Protein AF-A0A7X0B3X8-F1 (afdb_monomer)

Nearest PDB structures (foldseek):
  8wuc-assembly1_l  TM=9.464E-01  e=3.802E-11  Hydrogenophilus thermoluteolus
  8wux-assembly1_a  TM=9.175E-01  e=6.384E-11  Hydrogenobacter thermophilus TK-6
  4v4o-assembly2_q  TM=8.977E-01  e=1.349E-10  Thermus thermophilus
  1wnr-assemb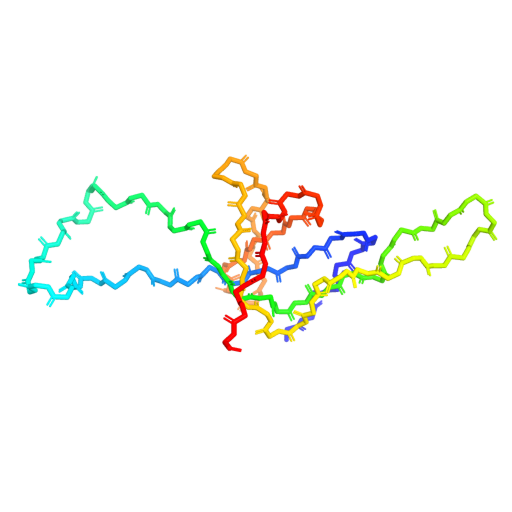ly1_C  TM=8.519E-01  e=1.350E-09  Thermus thermophilus
  4pj1-assembly1_2  TM=7.667E-01  e=2.266E-09  Homo sapiens

Organism: NCBI:txid765888

Sequence (96 aa):
MSFRPLHDRVVVRRLDQEEKTKGGIIIPDTVKEKPQEGEVVAVGPGVRDEHGRLQPLDVKVGDRILFGKWSGTEIKVDGVDLLVFKESDVIGVFVR

Structure (mmCIF, N/CA/C/O backbone):
data_AF-A0A7X0B3X8-F1
#
_entry.id   AF-A0A7X0B3X8-F1
#
loop_
_atom_site.group_PDB
_atom_site.id
_atom_site.type_symbol
_atom_site.label_atom_id
_atom_site.label_alt_id
_atom_site.label_comp_id
_atom_site.label_asym_id
_atom_site.label_entity_id
_atom_site.labe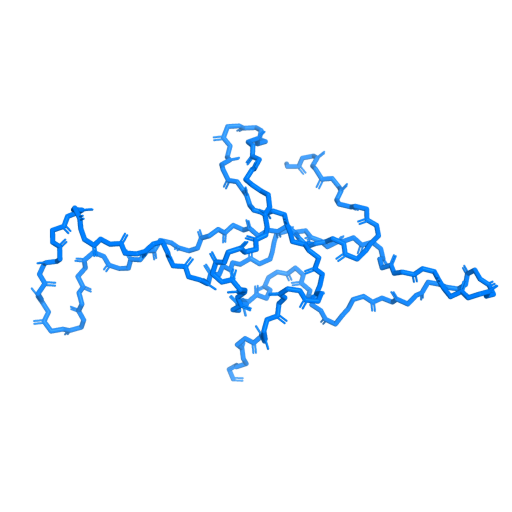l_seq_id
_atom_site.pdbx_PDB_ins_code
_atom_site.Cartn_x
_atom_site.Cartn_y
_atom_site.Cartn_z
_atom_site.occupancy
_atom_site.B_iso_or_equiv
_atom_site.auth_seq_id
_atom_site.auth_comp_id
_atom_site.auth_asym_id
_atom_site.auth_atom_id
_atom_site.pdbx_PDB_model_num
ATOM 1 N N . MET A 1 1 ? -11.762 7.298 -10.439 1.00 61.75 1 MET A N 1
ATOM 2 C CA . MET A 1 1 ? -10.587 7.374 -9.553 1.00 61.75 1 MET A CA 1
ATOM 3 C C . MET A 1 1 ? -9.351 7.395 -10.438 1.00 61.75 1 MET A C 1
ATOM 5 O O . MET A 1 1 ? -9.015 6.374 -11.024 1.00 61.75 1 MET A O 1
ATOM 9 N N . SER A 1 2 ? -8.750 8.569 -10.630 1.00 77.19 2 SER A N 1
ATOM 10 C CA . SER A 1 2 ? -7.695 8.794 -11.639 1.00 77.19 2 SER A CA 1
ATOM 11 C C . SER A 1 2 ? -6.297 8.915 -11.023 1.00 77.19 2 SER A C 1
ATOM 13 O O . SER A 1 2 ? -5.461 9.671 -11.511 1.00 77.19 2 SER A O 1
ATOM 15 N N . PHE A 1 3 ? -6.031 8.193 -9.931 1.00 90.38 3 PHE A N 1
ATOM 16 C CA . PHE A 1 3 ? -4.726 8.198 -9.273 1.00 90.38 3 PHE A CA 1
ATOM 17 C C . PHE A 1 3 ? -3.969 6.907 -9.581 1.00 90.38 3 PHE A C 1
ATOM 19 O O . PHE A 1 3 ? -4.368 5.823 -9.157 1.00 90.38 3 PHE A O 1
ATOM 26 N N . ARG A 1 4 ? -2.867 7.031 -10.327 1.00 94.38 4 ARG A N 1
ATOM 27 C CA . ARG A 1 4 ? -1.984 5.913 -10.671 1.00 94.38 4 ARG A CA 1
ATOM 28 C C . ARG A 1 4 ? -0.721 5.966 -9.802 1.00 94.38 4 ARG A C 1
ATOM 30 O O . ARG A 1 4 ? 0.119 6.835 -10.050 1.00 94.38 4 ARG A O 1
ATOM 37 N N . PRO A 1 5 ? -0.548 5.063 -8.822 1.00 96.31 5 PRO A N 1
ATOM 38 C CA . PRO A 1 5 ? 0.700 4.975 -8.067 1.00 96.31 5 PRO A CA 1
ATOM 39 C C . PRO A 1 5 ? 1.890 4.599 -8.969 1.00 96.31 5 PRO A C 1
ATOM 41 O O . PRO A 1 5 ? 1.744 3.933 -9.997 1.00 96.31 5 PRO A O 1
ATOM 44 N N . LEU A 1 6 ? 3.086 5.046 -8.582 1.00 96.31 6 LEU A N 1
ATOM 45 C CA . LEU A 1 6 ? 4.352 4.760 -9.267 1.00 96.31 6 LEU A CA 1
ATOM 46 C C . LEU A 1 6 ? 5.198 3.777 -8.456 1.00 96.31 6 LEU A C 1
ATOM 48 O O . LEU A 1 6 ? 5.056 3.716 -7.239 1.00 96.31 6 LEU A O 1
ATOM 52 N N . HIS A 1 7 ? 6.133 3.094 -9.119 1.00 96.19 7 HIS A N 1
ATOM 53 C CA . HIS A 1 7 ? 7.058 2.141 -8.490 1.00 96.19 7 HIS A CA 1
ATOM 54 C C . HIS A 1 7 ? 6.317 1.061 -7.679 1.00 96.19 7 HIS A C 1
ATOM 56 O O . HIS A 1 7 ? 5.289 0.559 -8.126 1.00 96.19 7 HIS A O 1
ATOM 62 N N . ASP A 1 8 ? 6.827 0.736 -6.498 1.00 96.75 8 ASP A N 1
ATOM 63 C CA . ASP A 1 8 ? 6.296 -0.177 -5.482 1.00 96.75 8 ASP A CA 1
ATOM 64 C C . ASP A 1 8 ? 5.221 0.455 -4.586 1.00 96.75 8 ASP A C 1
ATOM 66 O O . ASP A 1 8 ? 5.015 0.023 -3.453 1.00 96.75 8 ASP A O 1
ATOM 70 N N . ARG A 1 9 ? 4.550 1.518 -5.042 1.00 97.44 9 ARG A N 1
ATOM 71 C CA . ARG A 1 9 ? 3.533 2.182 -4.223 1.00 97.44 9 ARG A CA 1
ATOM 72 C C . ARG A 1 9 ? 2.187 1.475 -4.298 1.00 97.44 9 ARG A C 1
ATOM 74 O O . ARG A 1 9 ? 1.724 1.105 -5.376 1.00 97.44 9 ARG A O 1
ATOM 81 N N . VAL A 1 10 ? 1.521 1.400 -3.154 1.00 97.56 10 VAL A N 1
ATOM 82 C CA . VAL A 1 10 ? 0.209 0.775 -2.963 1.00 97.56 10 VAL A CA 1
ATOM 83 C C . VAL A 1 10 ? -0.752 1.829 -2.434 1.00 97.56 10 VAL A C 1
ATOM 85 O O . VAL A 1 10 ? -0.421 2.557 -1.500 1.00 97.56 10 VAL A O 1
ATOM 88 N N . VAL A 1 11 ? -1.934 1.934 -3.034 1.00 96.88 11 VAL A N 1
ATOM 89 C CA . VAL A 1 11 ? -2.993 2.854 -2.606 1.00 96.88 11 VAL A CA 1
ATOM 90 C C . VAL A 1 11 ? -4.065 2.056 -1.903 1.00 96.88 11 VAL A C 1
ATOM 92 O O . VAL A 1 11 ? -4.580 1.077 -2.444 1.00 96.88 11 VAL A O 1
ATOM 95 N N . VAL A 1 12 ? -4.418 2.504 -0.709 1.00 95.88 12 VAL A N 1
ATOM 96 C CA . VAL A 1 12 ? -5.290 1.790 0.208 1.00 95.88 12 VAL A CA 1
ATOM 97 C C . VAL A 1 12 ? -6.404 2.716 0.663 1.00 95.88 12 VAL A C 1
ATOM 99 O O . VAL A 1 12 ? -6.170 3.865 1.048 1.00 95.88 12 VAL A O 1
ATOM 102 N N . ARG A 1 13 ? -7.626 2.194 0.658 1.00 93.69 13 ARG A N 1
ATOM 103 C CA . ARG A 1 13 ? -8.753 2.783 1.372 1.00 93.69 13 ARG A CA 1
ATOM 104 C C . ARG A 1 13 ? -8.811 2.139 2.753 1.00 93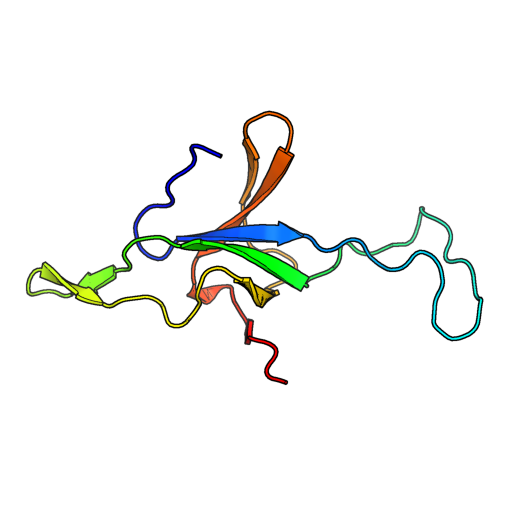.69 13 ARG A C 1
ATOM 106 O O . ARG A 1 13 ? -8.949 0.921 2.859 1.00 93.69 13 ARG A O 1
ATOM 113 N N . ARG A 1 14 ? -8.669 2.945 3.808 1.00 89.00 14 ARG A N 1
ATOM 114 C CA . ARG A 1 14 ? -8.762 2.461 5.192 1.00 89.00 14 ARG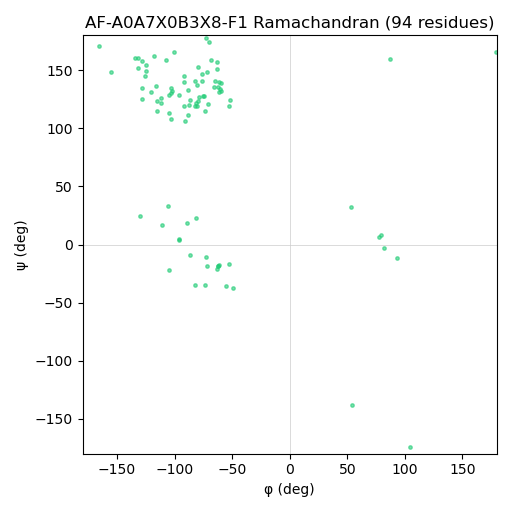 A CA 1
ATOM 115 C C . ARG A 1 14 ? -10.170 1.905 5.424 1.00 89.00 14 ARG A C 1
ATOM 117 O O . ARG A 1 14 ? -11.142 2.509 4.979 1.00 89.00 14 ARG A O 1
ATOM 124 N N . LEU A 1 15 ? -10.267 0.749 6.074 1.00 84.38 15 LEU A N 1
ATOM 125 C CA . LEU A 1 15 ? -11.560 0.209 6.488 1.00 84.38 15 LEU A CA 1
ATOM 126 C C . LEU A 1 15 ? -11.990 0.908 7.776 1.00 84.38 15 LEU A C 1
ATOM 128 O O . LEU A 1 15 ? -11.166 1.100 8.669 1.00 84.38 15 LEU A O 1
ATOM 132 N N . ASP A 1 16 ? -13.261 1.287 7.873 1.00 73.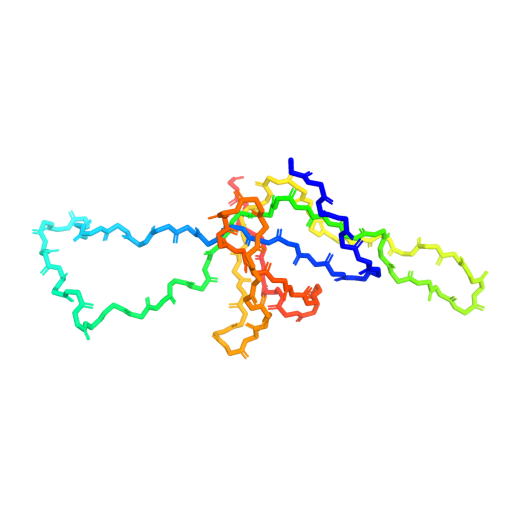56 16 ASP A N 1
ATOM 133 C CA . ASP A 1 16 ? -13.794 1.852 9.109 1.00 73.56 16 ASP A CA 1
ATOM 134 C C . ASP A 1 16 ? -13.773 0.798 10.222 1.00 73.56 16 ASP A C 1
ATOM 136 O O . ASP A 1 16 ? -14.034 -0.388 10.004 1.00 73.56 16 ASP A O 1
ATOM 140 N N . GLN A 1 17 ? -13.432 1.232 11.434 1.00 65.62 17 GLN A N 1
ATOM 141 C CA . GLN A 1 17 ? -13.474 0.372 12.611 1.00 65.62 17 GLN A CA 1
ATOM 142 C C . GLN A 1 17 ? -14.945 0.202 13.021 1.00 65.62 17 GLN A C 1
ATOM 144 O O . GLN A 1 17 ? -15.646 1.202 13.172 1.00 65.62 17 GLN A O 1
ATOM 149 N N . GLU A 1 18 ? -15.426 -1.036 13.194 1.00 60.25 18 GLU A N 1
ATOM 150 C CA . GLU A 1 18 ? -16.801 -1.288 13.652 1.00 60.25 18 GLU A CA 1
ATOM 151 C C . GLU A 1 18 ? -17.081 -0.505 14.950 1.00 60.25 18 GLU A C 1
ATOM 153 O O . GLU A 1 18 ? -16.438 -0.729 15.976 1.00 60.25 18 GLU A O 1
ATOM 158 N N . GLU A 1 19 ? -18.060 0.410 14.927 1.00 56.78 19 GLU A N 1
ATOM 159 C CA . GLU A 1 19 ? -18.445 1.214 16.101 1.00 56.78 19 GLU A CA 1
ATOM 160 C C . GLU A 1 19 ? -18.990 0.364 17.258 1.00 56.78 19 GLU A C 1
ATOM 162 O O . GLU A 1 19 ? -18.983 0.791 18.416 1.00 56.78 19 GLU A O 1
ATOM 167 N N . LYS A 1 20 ? -19.453 -0.850 16.945 1.00 56.09 20 LYS A N 1
ATOM 168 C CA . LYS A 1 20 ? -19.938 -1.841 17.901 1.00 56.09 20 LYS A CA 1
ATOM 169 C C . LYS A 1 20 ? -19.026 -3.053 17.862 1.00 56.09 20 LYS A C 1
ATOM 171 O O . LYS A 1 20 ? -18.978 -3.782 16.879 1.00 56.09 20 LYS A O 1
ATOM 176 N N . THR A 1 21 ? -18.341 -3.301 18.970 1.00 64.31 21 THR A N 1
ATOM 177 C CA . THR A 1 21 ? -17.634 -4.571 19.161 1.00 64.31 21 THR A CA 1
ATOM 178 C C . THR A 1 21 ? -18.635 -5.732 19.179 1.00 64.31 21 THR A C 1
ATOM 180 O O . THR A 1 21 ? -19.806 -5.547 19.518 1.00 64.31 21 THR A O 1
ATOM 183 N N . LYS A 1 22 ? -18.180 -6.958 18.882 1.00 60.44 22 LYS A N 1
ATOM 184 C CA . LYS A 1 22 ? -19.015 -8.180 18.870 1.00 60.44 22 LYS A CA 1
ATOM 185 C C . LYS A 1 22 ? -19.816 -8.427 20.167 1.00 60.44 22 LYS A C 1
ATOM 187 O O . LYS A 1 22 ? -20.756 -9.210 20.148 1.00 60.44 22 LYS A O 1
ATOM 192 N N . GLY A 1 23 ? -19.461 -7.765 21.274 1.00 70.31 23 GLY A N 1
ATOM 193 C CA . GLY A 1 23 ? -20.165 -7.816 22.562 1.00 70.31 23 GLY A CA 1
ATOM 194 C C . GLY A 1 23 ? -21.169 -6.682 22.823 1.00 70.31 23 GLY A C 1
ATOM 195 O O . GLY A 1 23 ? -21.688 -6.597 23.930 1.00 70.31 23 GLY A O 1
ATOM 196 N N . GLY A 1 24 ? -21.429 -5.789 21.862 1.00 70.50 24 GLY A N 1
ATOM 197 C CA . GLY A 1 24 ? -22.373 -4.672 22.021 1.00 70.50 24 GLY A CA 1
ATOM 198 C C . GLY A 1 24 ? -21.835 -3.465 22.801 1.00 70.50 24 GLY A C 1
ATOM 199 O O . GLY A 1 24 ? -22.598 -2.547 23.096 1.00 70.50 24 GLY A O 1
ATOM 200 N N . ILE A 1 25 ? -20.536 -3.436 23.121 1.00 70.94 25 ILE A N 1
ATOM 201 C CA . ILE A 1 25 ? -19.898 -2.315 23.823 1.00 70.94 25 ILE A CA 1
ATOM 202 C C . ILE A 1 25 ? -19.624 -1.193 22.817 1.00 70.94 25 ILE A C 1
ATOM 204 O O . ILE A 1 25 ? -18.937 -1.415 21.813 1.00 70.94 25 ILE A O 1
ATOM 208 N N . ILE A 1 26 ? -20.159 -0.003 23.106 1.00 68.81 26 ILE A N 1
ATOM 209 C CA . ILE A 1 26 ? -19.918 1.235 22.355 1.00 68.81 26 ILE A CA 1
ATOM 210 C C . ILE A 1 26 ? -18.577 1.811 22.811 1.00 68.81 26 ILE A C 1
ATOM 212 O O . ILE A 1 26 ? -18.413 2.144 23.985 1.00 68.81 26 ILE A O 1
ATOM 216 N N . ILE A 1 27 ? -17.624 1.931 21.886 1.00 65.56 27 ILE A N 1
ATOM 217 C CA . ILE A 1 27 ? -16.344 2.592 22.159 1.00 65.56 27 ILE A CA 1
ATOM 218 C C . ILE A 1 27 ? -16.516 4.091 21.875 1.00 65.56 27 ILE A C 1
ATOM 220 O O . ILE A 1 27 ? -16.851 4.436 20.739 1.00 65.56 27 ILE A O 1
ATOM 224 N N . PRO A 1 28 ? -16.308 4.984 22.861 1.00 63.47 28 PRO A N 1
ATOM 225 C CA . PRO A 1 28 ? -16.375 6.424 22.635 1.00 63.47 28 PRO A CA 1
ATOM 226 C C . PRO A 1 28 ? -15.314 6.875 21.621 1.00 63.47 28 PRO A C 1
ATOM 228 O O . PRO A 1 28 ? -14.172 6.413 21.647 1.00 63.47 28 PRO A O 1
ATOM 231 N N . ASP A 1 29 ? -15.692 7.799 20.735 1.00 61.47 29 ASP A N 1
ATOM 232 C CA . ASP A 1 29 ? -14.887 8.222 19.575 1.00 61.47 29 ASP A CA 1
ATOM 233 C C . ASP A 1 29 ? -13.528 8.838 19.937 1.00 61.47 29 ASP A C 1
ATOM 235 O O . ASP A 1 29 ? -12.620 8.890 19.111 1.00 61.47 29 ASP A O 1
ATOM 239 N N . THR A 1 30 ? -13.350 9.256 21.190 1.00 56.59 30 THR A N 1
ATOM 240 C CA . THR A 1 30 ? -12.119 9.864 21.706 1.00 56.59 30 THR A CA 1
ATOM 241 C C . THR A 1 30 ? -10.957 8.881 21.900 1.00 56.59 30 THR A C 1
ATOM 243 O O . THR A 1 30 ? -9.834 9.332 22.113 1.00 56.59 30 THR A O 1
ATOM 246 N N . VAL A 1 31 ? -11.186 7.560 21.815 1.00 57.78 31 VAL A N 1
ATOM 247 C CA . VAL A 1 31 ? -10.172 6.513 22.092 1.00 57.78 31 VAL A CA 1
ATOM 248 C C . VAL A 1 31 ? -10.086 5.463 20.970 1.00 57.78 31 VAL A C 1
ATOM 250 O O . VAL A 1 31 ? -9.682 4.324 21.193 1.00 57.78 31 VAL A O 1
ATOM 253 N N . LYS A 1 32 ? -10.479 5.801 19.738 1.00 63.03 32 LYS A N 1
ATOM 254 C CA . LYS A 1 32 ? -10.365 4.869 18.605 1.00 63.03 32 LYS A CA 1
ATOM 255 C C . LYS A 1 32 ? -9.023 5.060 17.902 1.00 63.03 32 LYS A C 1
ATOM 257 O O . LYS A 1 32 ? -8.809 6.045 17.198 1.00 63.03 32 LYS A O 1
ATOM 262 N N . GLU A 1 33 ? -8.096 4.118 18.090 1.00 70.75 33 GLU A N 1
ATOM 263 C CA . GLU A 1 33 ? -6.905 4.061 17.237 1.00 70.75 33 GLU A CA 1
ATOM 264 C C . GLU A 1 33 ? -7.329 3.827 15.785 1.00 70.75 33 GLU A C 1
ATOM 266 O O . GLU A 1 33 ? -8.114 2.918 15.501 1.00 70.75 33 GLU A O 1
ATOM 271 N N . LYS A 1 34 ? -6.784 4.636 14.863 1.00 72.44 34 LYS A N 1
ATOM 272 C CA . LYS A 1 34 ? -6.983 4.465 13.419 1.00 72.44 34 LYS A CA 1
ATOM 273 C C . LYS A 1 34 ? -6.649 3.011 13.038 1.00 72.44 34 LYS A C 1
ATOM 275 O O . LYS A 1 34 ? -5.530 2.571 13.319 1.00 72.44 34 LYS A O 1
ATOM 280 N N . PRO A 1 35 ? -7.569 2.273 12.393 1.00 79.00 35 PRO A N 1
ATOM 281 C CA . PRO A 1 35 ? -7.314 0.894 12.009 1.00 79.00 35 PRO A CA 1
ATOM 282 C C . PRO A 1 35 ? -6.100 0.802 11.077 1.00 79.00 35 PRO A C 1
ATOM 284 O O . PRO A 1 35 ? -5.891 1.638 10.189 1.00 79.00 35 PRO A O 1
ATOM 287 N N . GLN A 1 36 ? -5.293 -0.231 11.318 1.00 89.75 36 GLN A N 1
ATOM 288 C CA . GLN A 1 36 ? -4.076 -0.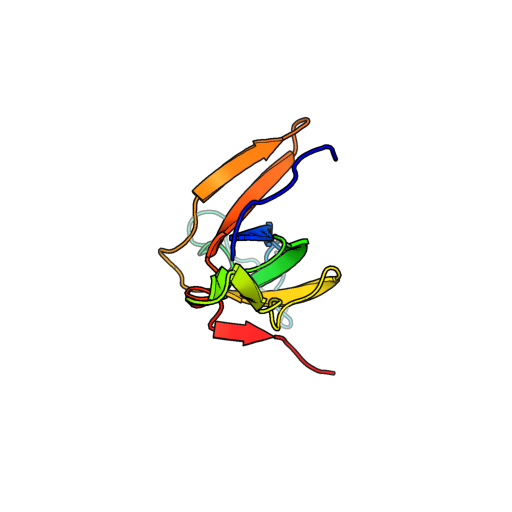561 10.565 1.00 89.75 36 GLN A CA 1
ATOM 289 C C . GLN A 1 36 ? -4.377 -1.480 9.376 1.00 89.75 36 GLN A C 1
ATOM 291 O O . GLN A 1 36 ? -3.496 -2.150 8.848 1.00 89.75 36 GLN A O 1
ATOM 296 N N . GLU A 1 37 ? -5.646 -1.528 8.981 1.00 92.62 37 GLU A N 1
ATOM 297 C CA . GLU A 1 37 ? -6.153 -2.394 7.937 1.00 92.62 37 GLU A CA 1
ATOM 298 C C . GLU A 1 37 ? -6.880 -1.578 6.876 1.00 92.62 37 GLU A C 1
ATOM 300 O O . GLU A 1 37 ? -7.481 -0.529 7.145 1.00 92.62 37 GLU A O 1
ATOM 305 N N . GLY A 1 38 ? -6.835 -2.074 5.648 1.00 94.19 38 GLY A N 1
ATOM 306 C CA . GLY A 1 38 ? -7.458 -1.414 4.517 1.00 94.19 38 GLY A CA 1
ATOM 307 C C . GLY A 1 38 ? -7.575 -2.323 3.307 1.00 94.19 38 GLY A C 1
ATOM 308 O O . GLY A 1 38 ? -7.024 -3.422 3.279 1.00 94.19 38 GLY A O 1
ATOM 309 N N . GLU A 1 39 ? -8.303 -1.841 2.312 1.00 95.75 39 GLU A N 1
ATOM 310 C CA . GLU A 1 39 ? -8.472 -2.491 1.017 1.00 95.75 39 GLU A CA 1
ATOM 311 C C . GLU A 1 39 ? -7.600 -1.793 -0.031 1.00 95.75 39 GLU A C 1
ATOM 313 O O . GLU A 1 39 ? -7.623 -0.563 -0.154 1.00 95.75 39 GLU A O 1
ATOM 318 N N . VAL A 1 40 ? -6.832 -2.567 -0.794 1.00 96.75 40 VAL A N 1
ATOM 319 C CA . VAL A 1 40 ? -6.007 -2.053 -1.889 1.00 96.75 40 VAL A CA 1
ATOM 320 C C . VAL A 1 40 ? -6.903 -1.622 -3.048 1.00 96.75 40 VAL A C 1
ATOM 322 O O . VAL A 1 40 ? -7.613 -2.434 -3.636 1.00 96.75 40 VAL A O 1
ATOM 325 N N . VAL A 1 41 ? -6.830 -0.347 -3.425 1.00 96.31 41 VAL A N 1
ATOM 326 C CA . VAL A 1 41 ? -7.611 0.223 -4.538 1.00 96.31 41 VAL A CA 1
ATOM 327 C C . VAL A 1 41 ? -6.776 0.466 -5.796 1.00 96.31 41 VAL A C 1
ATOM 329 O O . VAL A 1 41 ? -7.327 0.529 -6.891 1.00 96.31 41 VAL A O 1
ATOM 332 N N . ALA A 1 42 ? -5.452 0.589 -5.667 1.00 96.69 42 ALA A N 1
ATOM 333 C CA . ALA A 1 42 ? -4.536 0.683 -6.801 1.00 96.69 42 ALA A CA 1
ATOM 334 C C . ALA A 1 42 ? -3.129 0.213 -6.415 1.00 96.69 42 ALA A C 1
ATOM 336 O O . ALA A 1 42 ? -2.683 0.432 -5.290 1.00 96.69 42 ALA A O 1
ATOM 337 N N . VAL A 1 43 ? -2.406 -0.369 -7.372 1.00 97.50 43 VAL A N 1
ATOM 338 C CA . VAL A 1 43 ? -1.004 -0.781 -7.211 1.00 97.50 43 VAL A CA 1
ATOM 339 C C . VAL A 1 43 ? -0.147 -0.175 -8.308 1.00 97.50 43 VAL A C 1
ATOM 341 O O . VAL A 1 43 ? -0.606 0.037 -9.436 1.00 97.50 43 VAL A O 1
ATOM 344 N N . GLY A 1 44 ? 1.086 0.173 -7.957 1.00 96.88 44 GLY A N 1
ATOM 345 C CA . GLY A 1 44 ? 2.072 0.631 -8.916 1.00 96.88 44 GLY A CA 1
ATOM 346 C C . GLY A 1 44 ? 2.527 -0.509 -9.829 1.00 96.88 44 GLY A C 1
ATOM 347 O O . GLY A 1 44 ? 2.135 -1.660 -9.655 1.00 96.88 44 GLY A O 1
ATOM 348 N N . PRO A 1 45 ? 3.347 -0.209 -10.843 1.00 95.88 45 PRO A N 1
ATOM 349 C CA . PRO A 1 45 ? 3.884 -1.240 -11.723 1.00 95.88 45 PRO A CA 1
ATOM 350 C C . PRO A 1 45 ? 4.947 -2.118 -11.031 1.00 95.88 45 PRO A C 1
ATOM 352 O O . PRO A 1 45 ? 5.232 -3.202 -11.521 1.00 95.88 45 PRO A O 1
ATOM 355 N N . GLY A 1 46 ? 5.536 -1.672 -9.918 1.00 95.88 46 GLY A N 1
ATOM 356 C CA . GLY A 1 46 ? 6.622 -2.361 -9.220 1.00 95.88 46 GLY A CA 1
ATOM 357 C C . GLY A 1 46 ? 7.996 -1.731 -9.440 1.00 95.88 46 GLY A C 1
ATOM 358 O O . GLY A 1 46 ? 8.124 -0.647 -10.027 1.00 95.88 46 GLY A O 1
ATOM 359 N N . VAL A 1 47 ? 9.035 -2.385 -8.923 1.00 95.38 47 VAL A N 1
ATOM 360 C CA . VAL A 1 47 ? 10.424 -1.896 -8.961 1.00 95.38 47 VAL A CA 1
ATOM 361 C C . VAL A 1 47 ? 11.123 -2.427 -10.206 1.00 95.38 47 VAL A C 1
ATOM 363 O O . VAL A 1 47 ? 10.865 -3.544 -10.644 1.00 95.38 47 VAL A O 1
ATOM 366 N N . ARG A 1 48 ? 12.012 -1.629 -10.804 1.00 94.00 48 ARG A N 1
ATOM 367 C CA . ARG A 1 48 ? 12.881 -2.115 -11.881 1.00 94.00 48 ARG A CA 1
ATOM 368 C C . ARG A 1 48 ? 14.163 -2.693 -11.293 1.00 94.00 48 ARG A C 1
ATOM 370 O O . ARG A 1 48 ? 14.778 -2.039 -10.455 1.00 94.00 48 ARG A O 1
ATOM 377 N N . ASP A 1 49 ? 14.555 -3.875 -11.752 1.00 92.19 49 ASP A N 1
ATOM 378 C CA . ASP A 1 49 ? 15.864 -4.450 -11.446 1.00 92.19 49 ASP A CA 1
ATOM 379 C C . ASP A 1 49 ? 16.993 -3.722 -12.204 1.00 92.19 49 ASP A C 1
ATOM 381 O O . ASP A 1 49 ? 16.756 -2.812 -13.007 1.00 92.19 49 ASP A O 1
ATOM 385 N N . GLU A 1 50 ? 18.239 -4.134 -11.964 1.00 93.75 50 GLU A N 1
ATOM 386 C CA . GLU A 1 50 ? 19.433 -3.566 -12.611 1.00 93.75 50 GLU A CA 1
ATOM 387 C C . GLU A 1 50 ? 19.443 -3.746 -14.141 1.00 93.75 50 GLU A C 1
ATOM 389 O O . GLU A 1 50 ? 20.139 -3.025 -14.855 1.00 93.75 50 GLU A O 1
ATOM 394 N N . HIS A 1 51 ? 18.638 -4.672 -14.665 1.00 94.62 51 HIS A N 1
ATOM 395 C CA . HIS A 1 51 ? 18.467 -4.929 -16.094 1.00 94.62 51 HIS A CA 1
ATOM 396 C C . HIS A 1 51 ? 17.247 -4.201 -16.684 1.00 94.62 51 HIS A C 1
ATOM 398 O O . HIS A 1 51 ? 16.921 -4.382 -17.858 1.00 94.62 51 HIS A O 1
ATOM 404 N N . GLY A 1 52 ? 16.559 -3.378 -15.887 1.00 92.56 52 GLY A N 1
ATOM 405 C CA . GLY A 1 52 ? 15.373 -2.630 -16.292 1.00 92.56 52 GLY A CA 1
ATOM 406 C C . GLY A 1 52 ? 14.090 -3.463 -16.356 1.00 92.56 52 GLY A C 1
ATOM 407 O O . GLY A 1 52 ? 13.059 -2.938 -16.794 1.00 92.56 52 GLY A O 1
ATOM 408 N N . ARG A 1 53 ? 14.117 -4.729 -15.924 1.00 95.12 53 ARG A N 1
ATOM 409 C CA . ARG A 1 53 ? 12.934 -5.593 -15.868 1.00 95.12 53 ARG A CA 1
ATOM 410 C C . ARG A 1 53 ? 12.077 -5.209 -14.675 1.00 95.12 53 ARG A C 1
ATOM 412 O O . ARG A 1 53 ? 12.579 -4.891 -13.603 1.00 95.12 53 ARG A O 1
ATOM 419 N N . LEU A 1 54 ? 10.769 -5.229 -14.885 1.00 94.81 54 LEU A N 1
ATOM 420 C CA . LEU A 1 54 ? 9.788 -4.881 -13.870 1.00 94.81 54 LEU A CA 1
ATOM 421 C C . LEU A 1 54 ? 9.539 -6.087 -12.956 1.00 94.81 54 LEU A C 1
ATOM 423 O O . LEU A 1 54 ? 9.065 -7.118 -13.428 1.00 94.81 54 LEU A O 1
ATOM 427 N N . GLN A 1 55 ? 9.825 -5.938 -11.667 1.00 95.38 55 GLN A N 1
ATOM 428 C CA . GLN A 1 55 ? 9.397 -6.863 -10.628 1.00 95.38 55 GLN A CA 1
ATOM 429 C C . GLN A 1 55 ? 8.015 -6.415 -10.124 1.00 95.38 55 GLN A C 1
ATOM 431 O O . GLN A 1 55 ? 7.930 -5.334 -9.535 1.00 95.38 55 GLN A O 1
ATOM 436 N N . PRO A 1 56 ? 6.939 -7.183 -10.383 1.00 95.31 56 PRO A N 1
ATOM 437 C CA . PRO A 1 56 ? 5.601 -6.837 -9.916 1.00 95.31 56 PRO A CA 1
ATOM 438 C C . PRO A 1 56 ? 5.491 -6.947 -8.392 1.00 95.31 56 PRO A C 1
ATOM 440 O O . PRO A 1 56 ? 6.261 -7.674 -7.764 1.00 95.31 56 PRO A O 1
ATOM 443 N N . LEU A 1 57 ? 4.491 -6.251 -7.849 1.00 96.50 57 LEU A N 1
ATOM 444 C CA . LEU A 1 57 ? 4.082 -6.346 -6.451 1.00 96.50 57 LEU A CA 1
ATOM 445 C C . LEU A 1 57 ? 3.377 -7.684 -6.173 1.00 96.50 57 LEU A C 1
ATOM 447 O O . LEU A 1 57 ? 2.666 -8.219 -7.036 1.00 96.50 57 LEU A O 1
ATOM 451 N N . ASP A 1 58 ? 3.531 -8.177 -4.951 1.00 95.88 58 ASP A N 1
ATOM 452 C CA . ASP A 1 58 ? 2.814 -9.326 -4.403 1.00 95.88 58 ASP A CA 1
ATOM 453 C C . ASP A 1 58 ? 1.357 -8.965 -4.072 1.00 95.88 58 ASP A C 1
ATOM 455 O O . ASP A 1 58 ? 0.453 -9.779 -4.287 1.00 95.88 58 ASP A O 1
ATOM 459 N N . VAL A 1 59 ? 1.110 -7.727 -3.625 1.00 96.75 59 VAL A N 1
ATOM 460 C CA . VAL A 1 59 ? -0.245 -7.210 -3.364 1.00 96.75 59 VAL A CA 1
ATOM 461 C C . VAL A 1 59 ? -0.999 -6.847 -4.643 1.00 96.75 59 VAL A C 1
ATOM 463 O O . VAL A 1 59 ? -0.437 -6.354 -5.626 1.00 96.75 59 VAL A O 1
ATOM 466 N N . LYS A 1 60 ? -2.318 -7.045 -4.625 1.00 96.69 60 LYS A N 1
ATOM 467 C CA . LYS A 1 60 ? -3.227 -6.820 -5.754 1.00 96.69 60 LYS A CA 1
ATOM 468 C C . LYS A 1 60 ? -4.410 -5.947 -5.350 1.00 96.69 60 LYS A C 1
ATOM 470 O O . LYS A 1 60 ? -4.774 -5.837 -4.185 1.00 96.69 60 LYS A O 1
ATOM 475 N N . VAL A 1 61 ? -5.036 -5.315 -6.343 1.00 96.62 61 VAL A N 1
ATOM 476 C CA . VAL A 1 61 ? -6.289 -4.573 -6.132 1.00 96.62 61 VAL A CA 1
ATOM 477 C C . VAL A 1 61 ? -7.367 -5.522 -5.603 1.00 96.62 61 VAL A C 1
ATOM 479 O O . VAL A 1 61 ? -7.565 -6.598 -6.164 1.00 96.62 61 VAL A O 1
ATOM 482 N N . GLY A 1 62 ? -8.061 -5.101 -4.546 1.00 96.06 62 GLY A N 1
ATOM 483 C CA . GLY A 1 62 ? -9.059 -5.891 -3.824 1.00 96.06 62 GLY A CA 1
ATOM 484 C C . GLY A 1 62 ? -8.507 -6.652 -2.615 1.00 96.06 62 GLY A C 1
ATOM 485 O O . GLY A 1 62 ? -9.295 -7.135 -1.802 1.00 96.06 62 GLY A O 1
ATOM 486 N N . ASP A 1 63 ? -7.183 -6.732 -2.447 1.00 97.44 63 ASP A N 1
ATOM 487 C CA . ASP A 1 63 ? -6.598 -7.357 -1.263 1.00 97.44 63 ASP A CA 1
ATOM 488 C C . ASP A 1 63 ? -6.928 -6.547 -0.009 1.00 97.44 63 ASP A C 1
ATOM 490 O O . ASP A 1 63 ? -6.787 -5.319 0.029 1.00 97.44 63 ASP A O 1
ATOM 494 N N . ARG A 1 64 ? -7.323 -7.251 1.055 1.00 96.25 64 ARG A N 1
ATOM 495 C CA . ARG A 1 64 ? -7.348 -6.684 2.403 1.00 96.25 64 ARG A CA 1
ATOM 496 C C . ARG A 1 64 ? -5.971 -6.876 3.013 1.00 96.25 64 ARG A C 1
ATOM 498 O O . ARG A 1 64 ? -5.497 -8.006 3.114 1.00 96.25 64 ARG A O 1
ATOM 505 N N . ILE A 1 65 ? -5.359 -5.789 3.455 1.00 95.88 65 ILE A N 1
ATOM 506 C CA . ILE A 1 65 ? -3.988 -5.796 3.959 1.00 95.88 65 ILE A CA 1
ATOM 507 C C . ILE A 1 65 ? -3.895 -5.215 5.365 1.00 95.88 65 ILE A C 1
ATOM 509 O O . ILE A 1 65 ? -4.715 -4.384 5.759 1.00 95.88 65 ILE A O 1
ATOM 513 N N . LEU A 1 66 ? -2.866 -5.641 6.092 1.00 95.31 66 LEU A N 1
ATOM 514 C CA . LEU A 1 66 ? -2.386 -5.021 7.323 1.00 95.31 66 LEU A CA 1
ATOM 515 C C . LEU A 1 66 ? -1.121 -4.215 6.996 1.00 95.31 66 LEU A C 1
ATOM 517 O O . LEU A 1 66 ? -0.236 -4.723 6.308 1.00 95.31 66 LEU A O 1
ATOM 521 N N . PHE A 1 67 ? -1.008 -2.987 7.491 1.00 94.19 67 PHE A N 1
ATOM 522 C CA . PHE A 1 67 ? 0.142 -2.105 7.251 1.00 94.19 67 PHE A CA 1
ATOM 523 C C . PHE A 1 67 ? 0.669 -1.484 8.548 1.00 94.19 67 PHE A C 1
ATOM 525 O O . PHE A 1 67 ? -0.022 -1.428 9.565 1.00 94.19 67 PHE A O 1
ATOM 532 N N . GLY A 1 68 ? 1.912 -1.000 8.524 1.00 91.06 68 GLY A N 1
ATOM 533 C CA . GLY A 1 68 ? 2.551 -0.403 9.696 1.00 91.06 68 GLY A CA 1
ATOM 534 C C . GLY A 1 68 ? 1.814 0.835 10.227 1.00 91.06 68 GLY A C 1
ATOM 535 O O . GLY A 1 68 ? 1.499 1.757 9.474 1.00 91.06 68 GLY A O 1
ATOM 536 N N . LYS A 1 69 ? 1.615 0.905 11.551 1.00 83.50 69 LYS A N 1
ATOM 537 C CA . LYS A 1 69 ? 0.886 1.983 12.257 1.00 83.50 69 LYS A CA 1
ATOM 538 C C . LYS A 1 69 ? 1.307 3.411 11.890 1.00 83.50 69 LYS A C 1
ATOM 540 O O . LYS A 1 69 ? 0.467 4.304 11.846 1.00 83.50 69 LYS A O 1
ATOM 545 N N . TRP A 1 70 ? 2.600 3.620 11.660 1.00 83.44 70 TRP A N 1
ATOM 546 C CA . TRP A 1 70 ? 3.211 4.936 11.438 1.00 83.44 70 TRP A CA 1
ATOM 547 C C . TRP A 1 70 ? 3.708 5.125 10.002 1.00 83.44 70 TRP A C 1
ATOM 549 O O . TRP A 1 70 ? 4.534 5.996 9.741 1.00 83.44 70 TRP A O 1
ATOM 559 N N . SER A 1 71 ? 3.244 4.273 9.088 1.00 84.81 71 SER A N 1
ATOM 560 C CA . SER A 1 71 ? 3.630 4.299 7.682 1.00 84.81 71 SER A CA 1
ATOM 561 C C . SER A 1 71 ? 2.560 4.968 6.819 1.00 84.81 71 SER A C 1
ATOM 563 O O . SER A 1 71 ? 1.416 5.158 7.240 1.00 84.81 71 SER A O 1
ATOM 565 N N . GLY A 1 72 ? 2.948 5.300 5.591 1.00 90.00 72 GLY A N 1
ATOM 566 C CA . GLY A 1 72 ? 2.049 5.810 4.567 1.00 90.00 72 GLY A CA 1
ATOM 567 C C . GLY A 1 72 ? 1.837 7.322 4.578 1.00 90.00 72 GLY A C 1
ATOM 568 O O . GLY A 1 72 ? 2.088 8.031 5.548 1.00 90.00 72 GLY A O 1
ATOM 569 N N . THR A 1 73 ? 1.392 7.829 3.434 1.00 94.69 73 THR A N 1
ATOM 570 C CA . THR A 1 73 ? 1.032 9.234 3.219 1.00 94.69 73 THR A CA 1
ATOM 571 C C . THR A 1 73 ? -0.473 9.340 3.015 1.00 94.69 73 THR A C 1
ATOM 573 O O . THR A 1 73 ? -1.016 8.667 2.139 1.00 94.69 73 THR A O 1
ATOM 576 N N . GLU A 1 74 ? -1.139 10.189 3.797 1.00 93.25 74 GLU A N 1
ATOM 577 C CA . GLU A 1 74 ? -2.550 10.529 3.588 1.00 93.25 74 GLU A CA 1
ATOM 578 C C . GLU A 1 74 ? -2.679 11.471 2.380 1.00 93.25 74 GLU A C 1
ATOM 580 O O . GLU A 1 74 ? -1.993 12.491 2.295 1.00 93.25 74 GLU A O 1
ATOM 585 N N . ILE A 1 75 ? -3.546 11.118 1.429 1.00 93.88 75 ILE A N 1
ATOM 586 C CA . ILE A 1 75 ? -3.873 11.945 0.262 1.00 93.88 75 ILE A CA 1
ATOM 587 C C . ILE A 1 75 ? -5.389 12.035 0.092 1.00 93.88 75 ILE A C 1
ATOM 589 O O . ILE A 1 75 ? -6.112 11.100 0.427 1.00 93.88 75 ILE A O 1
ATOM 593 N N . LYS A 1 76 ? -5.867 13.135 -0.496 1.00 92.56 76 LYS A N 1
ATOM 594 C CA . LYS A 1 76 ? -7.266 13.292 -0.907 1.00 92.56 76 LYS A CA 1
ATOM 595 C C . LYS A 1 76 ? -7.354 13.330 -2.429 1.00 92.56 76 LYS A C 1
ATOM 597 O O . LYS A 1 76 ? -6.744 14.191 -3.058 1.00 92.56 76 LYS A O 1
ATOM 602 N N . VAL A 1 77 ? -8.113 12.407 -3.015 1.00 91.69 77 VAL A N 1
ATOM 603 C CA . VAL A 1 77 ? -8.343 12.316 -4.467 1.00 91.69 77 VAL A CA 1
ATOM 604 C C . VAL A 1 77 ? -9.841 12.258 -4.712 1.00 91.69 77 VAL A C 1
ATOM 606 O O . VAL A 1 77 ? -10.517 11.411 -4.141 1.00 91.69 77 VAL A O 1
ATOM 609 N N . ASP A 1 78 ? -10.366 13.161 -5.541 1.00 89.25 78 ASP A N 1
ATOM 610 C CA . ASP A 1 78 ? -11.800 13.239 -5.860 1.00 89.25 78 ASP A CA 1
ATOM 611 C C . ASP A 1 78 ? -12.701 13.311 -4.602 1.00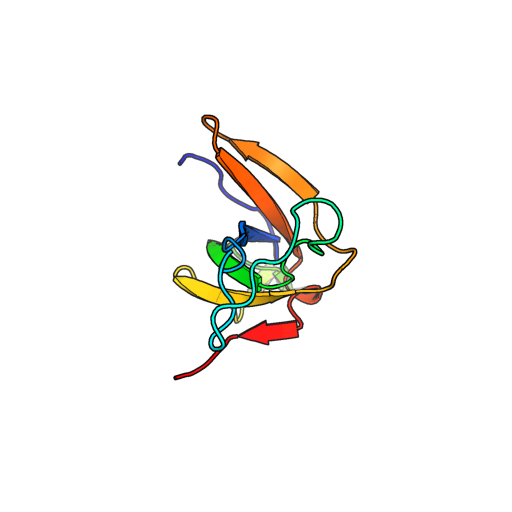 89.25 78 ASP A C 1
ATOM 613 O O . ASP A 1 78 ? -13.810 12.785 -4.576 1.00 89.25 78 ASP A O 1
ATOM 617 N N . GLY A 1 79 ? -12.206 13.937 -3.525 1.00 89.31 79 GLY A N 1
ATOM 618 C CA . GLY A 1 79 ? -12.909 14.040 -2.239 1.00 89.31 79 GLY A CA 1
ATOM 619 C C . GLY A 1 79 ? -12.783 12.817 -1.323 1.00 89.31 79 GLY A C 1
ATOM 620 O O . GLY A 1 79 ? -13.254 12.876 -0.191 1.00 89.31 79 GLY A O 1
ATOM 621 N N . VAL A 1 80 ? -12.112 11.751 -1.764 1.00 89.44 80 VAL A N 1
ATOM 622 C CA . VAL A 1 80 ? -11.902 10.515 -0.999 1.00 89.44 80 VAL A CA 1
ATOM 623 C C . VAL A 1 80 ? -10.541 10.545 -0.306 1.00 89.44 80 VAL A C 1
ATOM 625 O O . VAL A 1 80 ? -9.522 10.794 -0.954 1.00 89.44 80 VAL A O 1
ATOM 628 N N . ASP A 1 81 ? -10.527 10.279 1.000 1.00 91.38 81 ASP A N 1
ATOM 629 C CA . ASP A 1 81 ? -9.304 10.121 1.791 1.00 91.38 81 ASP A CA 1
ATOM 630 C C . ASP A 1 81 ? -8.689 8.730 1.566 1.00 91.38 81 ASP A C 1
ATOM 632 O O . ASP A 1 81 ? -9.356 7.699 1.686 1.00 91.38 81 ASP A O 1
ATOM 636 N N . LEU A 1 82 ? -7.407 8.704 1.210 1.00 93.69 82 LEU A N 1
ATOM 637 C CA . LEU A 1 82 ? -6.650 7.506 0.852 1.00 93.69 82 LEU A CA 1
ATOM 638 C C . LEU A 1 82 ? -5.298 7.500 1.550 1.00 93.69 82 LEU A C 1
ATOM 640 O O . LEU A 1 82 ? -4.771 8.538 1.951 1.00 93.69 82 LEU A O 1
ATOM 644 N N . LEU A 1 83 ? -4.707 6.316 1.623 1.00 94.94 83 LEU A N 1
ATOM 645 C CA . LEU A 1 83 ? -3.356 6.111 2.115 1.00 94.94 83 LEU A CA 1
ATOM 646 C C . LEU A 1 83 ? -2.486 5.564 0.988 1.00 94.94 83 LEU A C 1
ATOM 648 O O . LEU A 1 83 ? -2.903 4.667 0.257 1.00 94.94 83 LEU A O 1
ATOM 652 N N . VAL A 1 84 ? -1.275 6.093 0.853 1.00 96.38 84 VAL A N 1
ATOM 653 C CA . VAL A 1 84 ? -0.266 5.577 -0.078 1.00 96.38 84 VAL A CA 1
ATOM 654 C C . VAL A 1 84 ? 0.918 5.045 0.707 1.00 96.38 84 VAL A C 1
ATOM 656 O O . VAL A 1 84 ? 1.536 5.795 1.458 1.00 96.38 84 VAL A O 1
ATOM 659 N N . PHE A 1 85 ? 1.260 3.783 0.486 1.00 95.69 85 PHE A N 1
ATOM 660 C CA . PHE A 1 85 ? 2.364 3.078 1.137 1.00 95.69 85 PHE A CA 1
ATOM 661 C C . PHE A 1 85 ? 3.409 2.645 0.116 1.00 95.69 85 PHE A C 1
ATOM 663 O O . PHE A 1 85 ? 3.108 2.577 -1.078 1.00 95.69 85 PHE A O 1
ATOM 670 N N . LYS A 1 86 ? 4.617 2.317 0.577 1.00 96.38 86 LYS A N 1
ATOM 671 C CA . LYS A 1 86 ? 5.456 1.360 -0.152 1.00 96.38 86 LYS A CA 1
ATOM 672 C C . LYS A 1 86 ? 4.981 -0.052 0.155 1.00 96.38 86 LYS A C 1
ATOM 674 O O . LYS A 1 86 ? 4.478 -0.308 1.245 1.00 96.38 86 LYS A O 1
ATOM 679 N N . GLU A 1 87 ? 5.195 -0.978 -0.769 1.00 95.69 87 GLU A N 1
ATOM 680 C CA . GLU A 1 87 ? 4.901 -2.393 -0.539 1.00 95.69 87 GLU A CA 1
ATOM 681 C C . GLU A 1 87 ? 5.609 -2.945 0.709 1.00 95.69 87 GLU A C 1
ATOM 683 O O . GLU A 1 87 ? 5.009 -3.698 1.464 1.00 95.69 87 GLU A O 1
ATOM 688 N N . SER A 1 88 ? 6.829 -2.486 1.006 1.00 95.56 88 SER A N 1
ATOM 689 C CA . SER A 1 88 ? 7.577 -2.887 2.208 1.00 95.56 88 SER A CA 1
ATOM 690 C C . SER A 1 88 ? 6.914 -2.505 3.538 1.00 95.56 88 SER A C 1
ATOM 692 O O . SER A 1 88 ? 7.298 -3.032 4.578 1.00 95.56 88 SER A O 1
ATOM 694 N N . ASP A 1 89 ? 5.967 -1.563 3.526 1.00 95.38 89 ASP A N 1
ATOM 695 C CA . ASP A 1 89 ? 5.217 -1.152 4.718 1.00 95.38 89 ASP A CA 1
ATOM 696 C C . ASP A 1 89 ? 3.983 -2.043 4.964 1.00 95.38 89 ASP A C 1
ATOM 698 O O . ASP A 1 89 ? 3.321 -1.933 6.004 1.00 95.38 89 ASP A O 1
ATOM 702 N N . VAL A 1 90 ? 3.659 -2.919 4.006 1.00 96.06 90 VAL A N 1
ATOM 703 C CA . VAL A 1 90 ? 2.593 -3.911 4.115 1.00 96.06 90 VAL A CA 1
ATOM 704 C C . VAL A 1 90 ? 3.115 -5.113 4.898 1.00 96.06 90 VAL A C 1
ATOM 706 O O . VAL A 1 90 ? 4.091 -5.753 4.523 1.00 96.06 90 VAL A O 1
ATOM 709 N N . ILE A 1 91 ? 2.446 -5.428 6.005 1.00 95.88 91 ILE A N 1
ATOM 710 C CA . ILE A 1 91 ? 2.814 -6.521 6.915 1.00 95.88 91 ILE A CA 1
ATOM 711 C C . ILE A 1 91 ? 2.285 -7.861 6.392 1.00 95.88 91 ILE A C 1
ATOM 713 O O . ILE A 1 91 ? 2.922 -8.896 6.572 1.00 95.88 91 ILE A O 1
ATOM 717 N N . GLY A 1 92 ? 1.113 -7.855 5.754 1.00 96.56 92 GLY A N 1
ATOM 718 C CA . GLY A 1 92 ? 0.537 -9.059 5.166 1.00 96.56 92 GLY A CA 1
ATOM 719 C C . GLY A 1 92 ? -0.815 -8.832 4.500 1.00 96.56 92 GLY A C 1
ATOM 720 O O . GLY A 1 92 ? -1.474 -7.813 4.716 1.00 96.56 92 GLY A O 1
ATOM 721 N N . VAL A 1 93 ? -1.223 -9.821 3.706 1.00 97.12 93 VAL A N 1
ATOM 722 C CA . VAL A 1 93 ? -2.538 -9.909 3.058 1.00 97.12 93 VAL A CA 1
ATOM 723 C C . VAL A 1 93 ? -3.400 -10.906 3.831 1.00 97.12 93 VAL A C 1
ATOM 725 O O . VAL A 1 93 ? -2.954 -12.013 4.136 1.00 97.12 93 VAL A O 1
ATOM 728 N N . PHE A 1 94 ? -4.642 -10.541 4.145 1.00 94.81 94 PHE A N 1
ATOM 729 C CA . PHE A 1 94 ? -5.597 -11.471 4.743 1.00 94.81 94 PHE A CA 1
ATOM 730 C C . PHE A 1 94 ? -6.083 -12.471 3.689 1.00 94.81 94 PHE A C 1
ATOM 732 O O . PHE A 1 94 ? -6.790 -12.103 2.752 1.00 94.81 94 PHE A O 1
ATOM 739 N N . VAL A 1 95 ? -5.746 -13.745 3.877 1.00 90.31 95 VAL A N 1
ATOM 740 C CA . VAL A 1 95 ? -6.268 -14.868 3.087 1.00 90.31 95 VAL A CA 1
ATOM 741 C C . VAL A 1 95 ? -7.508 -15.461 3.758 1.00 90.31 95 VAL A C 1
ATOM 743 O O . VAL A 1 95 ? -7.572 -15.559 4.984 1.00 90.31 95 VAL A O 1
ATOM 746 N N . ARG A 1 96 ? -8.509 -15.817 2.950 1.00 69.75 96 ARG A N 1
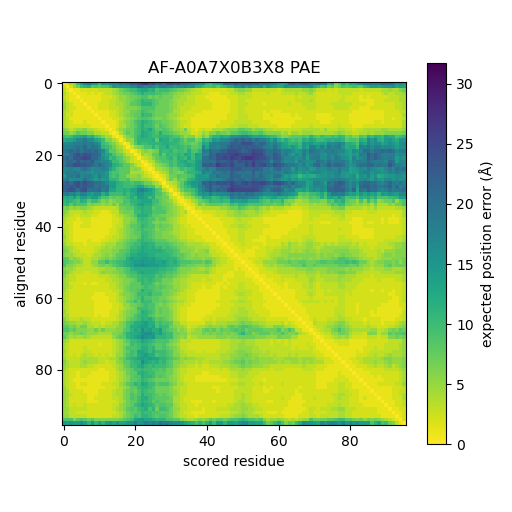ATOM 747 C CA . ARG A 1 96 ? -9.671 -16.611 3.369 1.00 69.75 96 ARG A CA 1
ATOM 748 C C . ARG A 1 96 ? -9.474 -18.069 2.999 1.00 69.75 96 ARG A C 1
ATOM 750 O O . ARG A 1 96 ? -8.863 -18.307 1.935 1.00 69.75 96 ARG A O 1
#

pLDDT: mean 87.32, std 12.75, range [56.09, 97.56]

Radius of gyration: 15.37 Å; Cα contacts (8 Å, |Δi|>4): 186; chains: 1; bounding box: 42×31×40 Å

Solvent-accessible surface area (backbone atoms only — not comparable to full-atom values): 5845 Å² total; per-residue (Å²): 136,93,75,81,50,61,41,47,22,35,33,27,39,67,48,82,72,73,66,55,44,100,83,72,51,74,67,63,82,92,73,65,77,80,60,50,37,26,35,27,74,37,59,22,70,18,45,64,50,99,86,66,49,72,46,68,64,91,73,51,68,71,40,41,35,37,40,49,86,90,55,60,45,82,45,74,55,99,88,42,74,35,34,39,31,51,55,88,46,48,76,46,70,72,81,132

Inte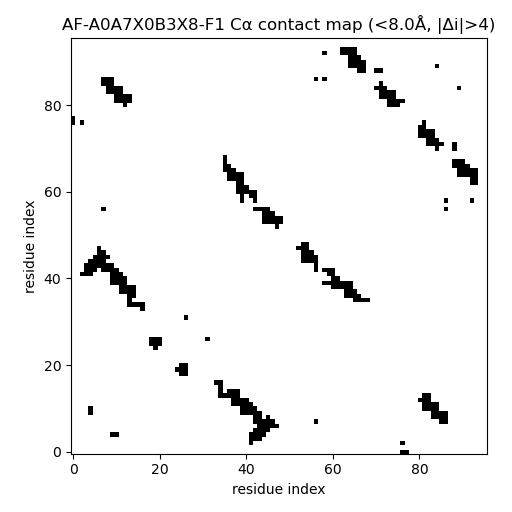rPro domains:
  IPR011032 GroES-like superfamily [SSF50129] (1-94)
  IPR018369 Chaperonin GroES, conserved site [PS00681] (3-27)
  IPR020818 GroES chaperonin family [MF_00580] (2-95)
  IPR020818 GroES chaperonin family [PF00166] (3-94)
  IPR020818 GroES chaperonin family [PR00297] (3-18)
  IPR020818 GroES chaperonin family [PR00297] (25-46)
  IPR020818 GroES chaperonin family [PR00297] (60-72)
  IPR020818 GroES chaperonin family [PR00297] (81-94)
  IPR020818 GroES chaperonin family [PTHR10772] (3-93)
  IPR020818 GroES chaperonin family [SM00883] (2-94)
  IPR020818 GroES chaperonin family [cd00320] (2-94)
  IPR037124 GroES chaperonin superfamily [G3DSA:2.30.33.40] (1-95)

Secondary structure (DSSP, 8-state):
------TTEEEEEEPPPPSB-TT-PBPPGGG-PPPSEEEEEEE---EE-TTS-EE--S--TT-EEEE-TT--EEEEETTEEEEEEEGGGEEEE---

Foldseek 3Di:
DPDADAAQKWKWAFDDDPCADPVRDGDPPVPDQRAQKTFTQYGHQYHADPVRDHDGAPDDGGWIFGFDSPFFDWDADPNGTMTMGGSVRTPDTDDD

Mean predicted aligned error: 6.29 Å